Protein AF-A0A7S4V5B7-F1 (afdb_monomer)

Mean predicted aligned error: 10.3 Å

Radius of gyration: 16.68 Å; Cα contacts (8 Å, |Δi|>4): 192; chains: 1; bounding box: 48×44×38 Å

Solvent-accessible surface area (backbone atoms only — not comparable to full-atom values): 7334 Å² total; per-residue (Å²): 142,80,87,83,88,84,83,87,84,83,83,65,86,72,57,77,80,70,86,79,70,70,93,62,59,36,57,29,43,35,30,37,41,40,78,87,78,73,43,77,42,80,58,46,74,47,76,45,38,48,78,42,30,57,56,83,46,41,70,60,53,36,54,32,45,62,66,35,88,86,47,84,54,52,82,61,46,77,44,100,75,56,76,71,48,40,27,38,45,78,53,99,87,43,70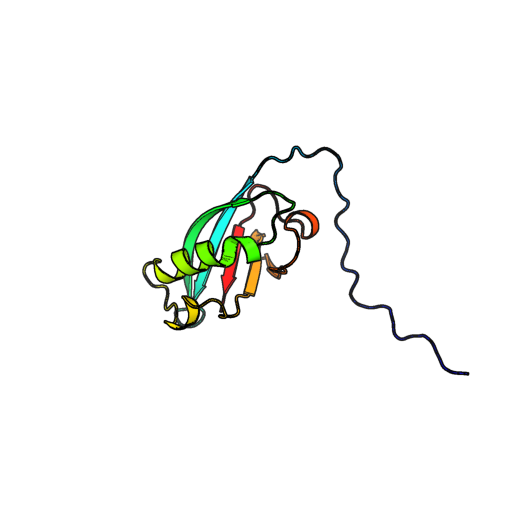,45,81,52,63,45,84,40,38,32,39,67,71,72,50,54,76,81,33,31,39,38,35,36,115

Foldseek 3Di:
DDDPPPPDDDPDPQPPPPPDDPQFWAWAFEWEQEPVVRDIFTLGIDGDGQQDAQLVCLQVNLVSLVVTDPRPNDPCSNDPPDDKWKWKPPDPPDTHTDDRGGGCVSVVHDHPIYMYIYD

Sequence (119 aa):
DGDPAAAAAAAGPKAARVDGWPSQRYPLLCRYFDRQSLHCSVLGVLLASPEDALLQHAGWLRKRMCSSRGGSCPPEAASAGWPLSCCLDCGAGSLVPIRMDWPLGDQGVGFGCALILED

pLDDT: mean 79.09, std 18.27, range [40.22, 95.94]

Structure (mmCIF, N/CA/C/O backbone):
data_AF-A0A7S4V5B7-F1
#
_entry.id   AF-A0A7S4V5B7-F1
#
loop_
_atom_site.group_PDB
_atom_site.id
_atom_site.type_symbol
_atom_site.label_atom_id
_atom_site.label_alt_id
_atom_site.label_comp_id
_atom_site.label_asym_id
_atom_site.label_entity_id
_atom_site.label_seq_id
_atom_site.pdbx_PDB_ins_code
_atom_site.Cartn_x
_atom_site.Cartn_y
_atom_site.Cartn_z
_atom_site.occupancy
_atom_site.B_iso_or_equiv
_atom_site.auth_seq_id
_atom_site.auth_comp_id
_atom_site.auth_asym_id
_atom_site.auth_atom_id
_atom_site.pdbx_PDB_model_num
ATOM 1 N N . ASP A 1 1 ? 36.705 -31.207 14.082 1.00 47.78 1 ASP A N 1
ATOM 2 C CA . ASP A 1 1 ? 35.477 -31.443 13.300 1.00 47.78 1 ASP A CA 1
ATOM 3 C C . ASP A 1 1 ? 34.334 -30.630 13.878 1.00 47.78 1 ASP A C 1
ATOM 5 O O . ASP A 1 1 ? 33.835 -30.958 14.945 1.00 47.78 1 ASP A O 1
ATOM 9 N N . GLY A 1 2 ? 34.014 -29.503 13.241 1.00 45.03 2 GLY A N 1
ATOM 10 C CA . GLY A 1 2 ? 32.915 -28.617 13.624 1.00 45.03 2 GLY A CA 1
ATOM 11 C C . GLY A 1 2 ? 32.053 -28.363 12.394 1.00 45.03 2 GLY A C 1
ATOM 12 O O . GLY A 1 2 ? 32.527 -27.796 11.415 1.00 45.03 2 GLY A O 1
ATOM 13 N N . ASP A 1 3 ? 30.837 -28.879 12.450 1.00 41.78 3 ASP A N 1
ATOM 14 C CA . ASP A 1 3 ? 29.833 -28.976 11.394 1.00 41.78 3 ASP A CA 1
ATOM 15 C C . ASP A 1 3 ? 29.372 -27.591 10.864 1.00 41.78 3 ASP A C 1
ATOM 17 O O . ASP A 1 3 ? 28.934 -26.759 11.664 1.00 41.78 3 ASP A O 1
ATOM 21 N N . PRO A 1 4 ? 29.458 -27.298 9.548 1.00 45.94 4 PRO A N 1
ATOM 22 C CA . PRO A 1 4 ? 28.996 -26.037 8.967 1.00 45.94 4 PRO A CA 1
ATOM 23 C C . PRO A 1 4 ? 27.551 -26.102 8.419 1.00 45.94 4 PRO A C 1
ATOM 25 O O . PRO A 1 4 ? 27.254 -25.477 7.403 1.00 45.94 4 PRO A O 1
ATOM 28 N N . ALA A 1 5 ? 26.626 -26.830 9.053 1.00 40.22 5 ALA A N 1
ATOM 29 C CA . ALA A 1 5 ? 25.232 -26.946 8.595 1.00 40.22 5 ALA A CA 1
ATOM 30 C C . ALA A 1 5 ? 24.248 -25.912 9.197 1.00 40.22 5 ALA A C 1
ATOM 32 O O . ALA A 1 5 ? 23.105 -26.250 9.503 1.00 40.22 5 ALA A O 1
ATOM 33 N N . ALA A 1 6 ? 24.641 -24.642 9.358 1.00 45.31 6 ALA A N 1
ATOM 34 C CA . ALA A 1 6 ? 23.770 -23.618 9.965 1.00 45.31 6 ALA A CA 1
ATOM 35 C C . ALA A 1 6 ? 23.698 -22.279 9.205 1.00 45.31 6 ALA A C 1
ATOM 37 O O . ALA A 1 6 ? 23.610 -21.217 9.816 1.00 45.31 6 ALA A O 1
ATOM 38 N N . ALA A 1 7 ? 23.707 -22.302 7.869 1.00 43.16 7 ALA A N 1
ATOM 39 C CA . ALA A 1 7 ? 23.511 -21.090 7.064 1.00 43.16 7 ALA A CA 1
ATOM 40 C C . ALA A 1 7 ? 22.698 -21.363 5.787 1.00 43.16 7 ALA A C 1
ATOM 42 O O . ALA A 1 7 ? 23.162 -21.138 4.674 1.00 43.16 7 ALA A O 1
ATOM 43 N N . ALA A 1 8 ? 21.477 -21.874 5.935 1.00 45.28 8 ALA A N 1
ATOM 44 C CA . 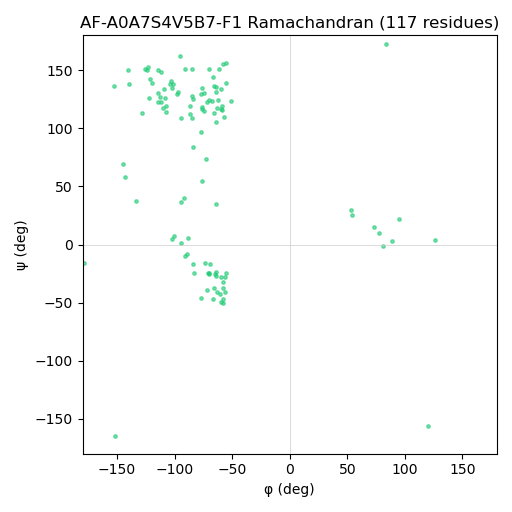ALA A 1 8 ? 20.553 -22.031 4.813 1.00 45.28 8 ALA A CA 1
ATOM 45 C C . ALA A 1 8 ? 19.106 -21.788 5.260 1.00 45.28 8 ALA A C 1
ATOM 47 O O . ALA A 1 8 ? 18.300 -22.709 5.326 1.00 45.28 8 ALA A O 1
ATOM 48 N N . ALA A 1 9 ? 18.763 -20.543 5.590 1.00 46.75 9 ALA A N 1
ATOM 49 C CA . ALA A 1 9 ? 17.366 -20.135 5.708 1.00 46.75 9 ALA A CA 1
ATOM 50 C C . ALA A 1 9 ? 17.215 -18.633 5.425 1.00 46.75 9 ALA A C 1
ATOM 52 O O . ALA A 1 9 ? 17.989 -17.830 5.934 1.00 46.75 9 ALA A O 1
ATOM 53 N N . ALA A 1 10 ? 16.182 -18.292 4.648 1.00 46.31 10 ALA A N 1
ATOM 54 C CA . ALA A 1 10 ? 15.680 -16.948 4.318 1.00 46.31 10 ALA A CA 1
ATOM 55 C C . ALA A 1 10 ? 16.153 -1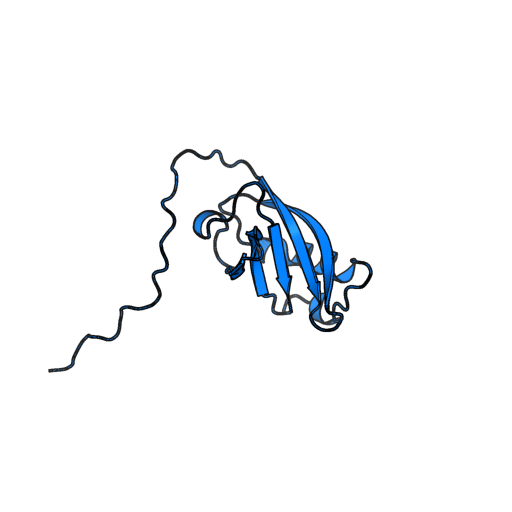6.265 3.016 1.00 46.31 10 ALA A C 1
ATOM 57 O O . ALA A 1 10 ? 15.976 -15.059 2.863 1.00 46.31 10 ALA A O 1
ATOM 58 N N . ALA A 1 11 ? 16.624 -17.012 2.014 1.00 43.34 11 ALA A N 1
ATOM 59 C CA . ALA A 1 11 ? 16.564 -16.523 0.633 1.00 43.34 11 ALA A CA 1
ATOM 60 C C . ALA A 1 11 ? 15.176 -16.848 0.055 1.00 43.34 11 ALA A C 1
ATOM 62 O O . ALA A 1 11 ? 14.978 -17.889 -0.569 1.00 43.34 11 ALA A O 1
ATOM 63 N N . GLY A 1 12 ? 14.193 -15.981 0.322 1.00 45.09 12 GLY A N 1
ATOM 64 C CA . GLY A 1 12 ? 12.935 -15.988 -0.431 1.00 45.09 12 GLY A CA 1
ATOM 65 C C . GLY A 1 12 ? 13.217 -15.851 -1.935 1.00 45.09 12 GLY A C 1
ATOM 66 O O . GLY A 1 12 ? 14.291 -15.362 -2.305 1.00 45.09 12 GLY A O 1
ATOM 67 N N . PRO A 1 13 ? 12.310 -16.302 -2.818 1.00 42.66 13 PRO A N 1
ATOM 68 C CA . PRO A 1 13 ? 12.531 -16.233 -4.256 1.00 42.66 13 PRO A CA 1
ATOM 69 C C . PRO A 1 13 ? 12.796 -14.780 -4.661 1.00 42.66 13 PRO A C 1
ATOM 71 O O . 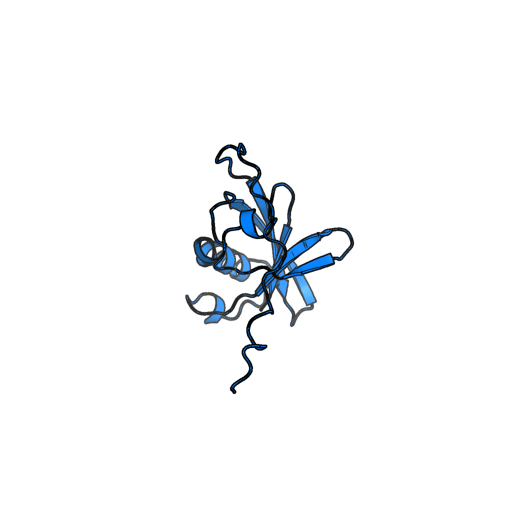PRO A 1 13 ? 11.910 -13.932 -4.605 1.00 42.66 13 PRO A O 1
ATOM 74 N N . LYS A 1 14 ? 14.046 -14.493 -5.040 1.00 44.66 14 LYS A N 1
ATOM 75 C CA . LYS A 1 14 ? 14.451 -13.211 -5.611 1.00 44.66 14 LYS A CA 1
ATOM 76 C C . LYS A 1 14 ? 13.704 -13.081 -6.931 1.00 44.66 14 LYS A C 1
ATOM 78 O O . LYS A 1 14 ? 14.029 -13.798 -7.879 1.00 44.66 14 LYS A O 1
ATOM 83 N N . ALA A 1 15 ? 12.680 -12.230 -6.968 1.00 51.94 15 ALA A N 1
ATOM 84 C CA . ALA A 1 15 ? 11.961 -11.931 -8.194 1.00 51.94 15 ALA A CA 1
ATOM 85 C C . ALA A 1 15 ? 12.993 -11.565 -9.269 1.00 51.94 15 ALA A C 1
ATOM 87 O O . ALA A 1 15 ? 13.863 -10.716 -9.051 1.00 51.94 15 ALA A O 1
ATOM 88 N N . ALA A 1 16 ? 12.969 -12.286 -10.390 1.00 51.81 16 ALA A N 1
ATOM 89 C CA . ALA A 1 16 ? 13.865 -12.009 -11.497 1.00 51.81 16 ALA A CA 1
ATOM 90 C C . ALA A 1 16 ? 13.604 -10.570 -11.951 1.00 51.81 16 ALA A C 1
ATOM 92 O O . ALA A 1 16 ? 12.478 -10.234 -12.319 1.00 51.81 16 ALA A O 1
ATOM 93 N N . ARG A 1 17 ? 14.630 -9.713 -11.881 1.00 49.16 17 ARG A N 1
ATOM 94 C CA . ARG A 1 17 ? 14.546 -8.359 -12.428 1.00 49.16 17 ARG A CA 1
ATOM 95 C C . ARG A 1 17 ? 14.241 -8.485 -13.912 1.00 49.16 17 ARG A C 1
ATOM 97 O O . ARG A 1 17 ? 15.030 -9.047 -14.665 1.00 49.16 17 ARG A O 1
ATOM 104 N N . VAL A 1 18 ? 13.075 -7.997 -14.309 1.00 53.69 18 VAL A N 1
ATOM 105 C CA . VAL A 1 1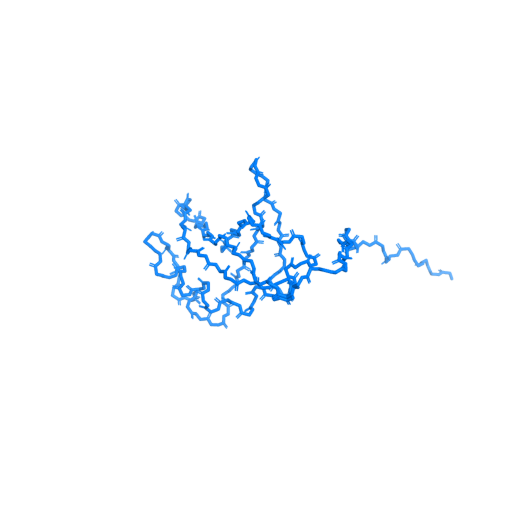8 ? 12.723 -7.860 -15.716 1.00 53.69 18 VAL A CA 1
ATOM 106 C C . VAL A 1 18 ? 13.461 -6.621 -16.214 1.00 53.69 18 VAL A C 1
ATOM 108 O O . VAL A 1 18 ? 13.021 -5.495 -15.985 1.00 53.69 18 VAL A O 1
ATOM 111 N N . ASP A 1 19 ? 14.626 -6.825 -16.828 1.00 43.28 19 ASP A N 1
ATOM 112 C CA . ASP A 1 19 ? 15.381 -5.751 -17.471 1.00 43.28 19 ASP A CA 1
ATOM 113 C C . ASP A 1 19 ? 14.509 -5.117 -18.568 1.00 43.28 19 ASP A C 1
ATOM 115 O O . ASP A 1 19 ? 14.116 -5.781 -19.528 1.00 43.28 19 ASP A O 1
ATOM 119 N N . GLY A 1 20 ? 14.174 -3.832 -18.412 1.00 50.50 20 GLY A N 1
ATOM 120 C CA . GLY A 1 20 ? 13.458 -3.056 -19.432 1.00 50.50 20 GLY A CA 1
ATOM 121 C C . GLY A 1 20 ? 12.172 -2.358 -18.989 1.00 50.50 20 GLY A C 1
ATOM 122 O O . GLY A 1 20 ? 11.526 -1.732 -19.829 1.00 50.50 20 GLY A O 1
ATOM 123 N N . TRP A 1 21 ? 11.784 -2.405 -17.710 1.00 51.28 21 TRP A N 1
ATOM 124 C CA . TRP A 1 21 ? 10.741 -1.491 -17.238 1.00 51.28 21 TRP A CA 1
ATOM 125 C C . TRP A 1 21 ? 11.289 -0.058 -17.209 1.00 51.28 21 TRP A C 1
ATOM 127 O O . TRP A 1 21 ? 12.331 0.178 -16.593 1.00 51.28 21 TRP A O 1
ATOM 137 N N . PRO A 1 22 ? 10.642 0.912 -17.886 1.00 51.41 22 PRO A N 1
ATOM 138 C CA . PRO A 1 22 ? 11.016 2.309 -17.720 1.00 51.41 22 PRO A CA 1
ATOM 139 C C . PRO A 1 22 ? 10.881 2.676 -16.239 1.00 51.41 22 PRO A C 1
ATOM 141 O O . PRO A 1 22 ? 10.068 2.082 -15.532 1.00 51.41 22 PRO A O 1
ATOM 144 N N . SER A 1 23 ? 11.620 3.694 -15.784 1.00 63.75 23 SER A N 1
ATOM 145 C CA . SER A 1 23 ? 11.509 4.320 -14.451 1.00 63.75 23 SER A CA 1
ATOM 146 C C . SER A 1 23 ? 10.144 5.002 -14.218 1.00 63.75 23 SER A C 1
ATOM 148 O O . SER A 1 23 ? 10.043 6.07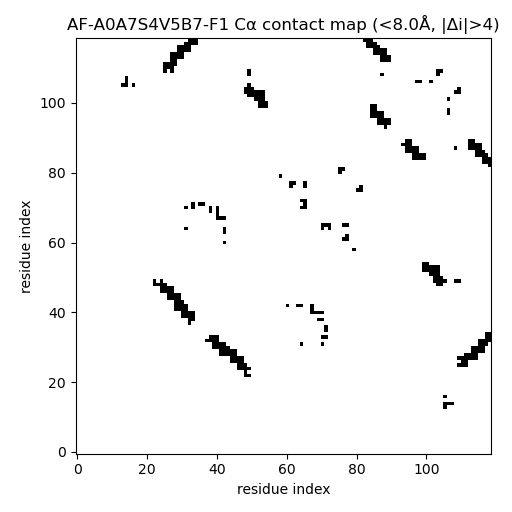7 -13.626 1.00 63.75 23 SER A O 1
ATOM 150 N N . GLN A 1 24 ? 9.076 4.431 -14.768 1.00 79.62 24 GLN A N 1
ATOM 151 C CA . GLN A 1 24 ? 7.710 4.867 -14.629 1.00 79.62 24 GLN A CA 1
ATOM 152 C C . GLN A 1 24 ? 7.241 4.550 -13.220 1.00 79.62 24 GLN A C 1
ATOM 154 O O . GLN A 1 24 ? 7.228 3.407 -12.765 1.00 79.62 24 GLN A O 1
ATOM 159 N N . ARG A 1 25 ? 6.816 5.611 -12.544 1.00 90.12 25 ARG A N 1
ATOM 160 C CA . ARG A 1 25 ? 6.067 5.495 -11.304 1.00 90.12 25 ARG A CA 1
ATOM 161 C C . ARG A 1 25 ? 4.724 4.844 -11.593 1.00 90.12 25 ARG A C 1
ATOM 163 O O . ARG A 1 25 ? 4.046 5.230 -12.546 1.00 90.12 25 ARG A O 1
ATOM 170 N N . TYR A 1 26 ? 4.323 3.913 -10.743 1.00 90.25 26 TYR A N 1
ATOM 171 C CA . TYR A 1 26 ? 3.014 3.283 -10.794 1.00 90.25 26 TYR A CA 1
ATOM 172 C C . TYR A 1 26 ? 2.163 3.698 -9.583 1.00 90.25 26 TYR A C 1
ATOM 174 O O . TYR A 1 26 ? 2.695 3.995 -8.508 1.00 90.25 26 TYR A O 1
ATOM 182 N N . PRO A 1 27 ? 0.831 3.774 -9.755 1.00 94.38 27 PRO A N 1
ATOM 183 C CA . PRO A 1 27 ? -0.085 4.059 -8.666 1.00 94.38 27 PRO A CA 1
ATOM 184 C C . PRO A 1 27 ? -0.238 2.843 -7.751 1.00 94.38 27 PRO A C 1
ATOM 186 O O . PRO A 1 27 ? -0.544 1.742 -8.207 1.00 94.38 27 PRO A O 1
ATOM 189 N N . LEU A 1 28 ? -0.085 3.080 -6.452 1.00 94.50 28 LEU A N 1
ATOM 190 C CA . LEU A 1 28 ? -0.336 2.130 -5.377 1.00 94.50 28 LEU A CA 1
ATOM 191 C C . LEU A 1 28 ? -1.498 2.619 -4.525 1.00 94.50 28 LEU A C 1
ATOM 193 O O . LEU A 1 28 ? -1.450 3.720 -3.974 1.00 94.50 28 LEU A O 1
ATOM 197 N N . LEU A 1 29 ? -2.542 1.802 -4.399 1.00 95.69 29 LEU A N 1
ATOM 198 C CA . LEU A 1 29 ? -3.646 2.101 -3.492 1.00 95.69 29 LEU A CA 1
ATOM 199 C C . LEU A 1 29 ? -3.205 1.816 -2.054 1.00 95.69 29 LEU A C 1
ATOM 201 O O . LEU A 1 29 ? -2.952 0.670 -1.703 1.00 95.69 29 LEU A O 1
ATOM 205 N N . CYS A 1 30 ? -3.158 2.835 -1.206 1.00 95.62 30 CYS A N 1
ATOM 206 C CA . CYS A 1 30 ? -2.820 2.690 0.205 1.00 95.62 30 CYS A CA 1
ATOM 207 C C . CYS A 1 30 ? -4.092 2.630 1.056 1.00 95.62 30 CYS A C 1
ATOM 209 O O . CYS A 1 30 ? -4.963 3.503 0.973 1.00 95.62 30 CYS A O 1
ATOM 211 N N . ARG A 1 31 ? -4.171 1.619 1.916 1.00 94.81 31 ARG A N 1
ATOM 212 C CA . ARG A 1 31 ? -5.210 1.421 2.925 1.00 94.81 31 ARG A CA 1
ATOM 213 C C . ARG A 1 31 ? -4.565 1.295 4.299 1.00 94.81 31 ARG A C 1
ATOM 215 O O . ARG A 1 31 ? -3.441 0.827 4.413 1.00 94.81 31 ARG A O 1
ATOM 222 N N . TYR A 1 32 ? -5.282 1.716 5.324 1.00 92.81 32 TYR A N 1
ATOM 223 C CA . TYR A 1 32 ? -4.917 1.514 6.719 1.00 92.81 32 TYR A CA 1
ATOM 224 C C . TYR A 1 32 ? -5.954 0.604 7.356 1.00 92.81 32 TYR A C 1
ATOM 226 O O . TYR A 1 32 ? -7.150 0.845 7.182 1.00 92.81 32 TYR A O 1
ATOM 234 N N . PHE A 1 33 ? -5.505 -0.435 8.044 1.00 91.38 33 PHE A N 1
ATOM 235 C CA . PHE A 1 33 ? -6.361 -1.288 8.847 1.00 91.38 33 PHE A CA 1
ATOM 236 C C . PHE A 1 33 ? -6.086 -1.009 10.320 1.00 91.38 33 PHE A C 1
ATOM 238 O O . PHE A 1 33 ? -4.996 -1.260 10.824 1.00 91.38 33 PHE A O 1
ATOM 245 N N . ASP A 1 34 ? -7.096 -0.465 10.984 1.00 87.94 34 ASP A N 1
ATOM 246 C CA . ASP A 1 34 ? -7.083 -0.206 12.413 1.00 87.94 34 ASP A CA 1
ATOM 247 C C . ASP A 1 34 ? -7.549 -1.468 13.140 1.00 87.94 34 ASP A C 1
ATOM 249 O O . ASP A 1 34 ? -8.712 -1.875 13.042 1.00 87.94 34 ASP A O 1
ATOM 253 N N . ARG A 1 35 ? -6.633 -2.100 13.875 1.00 86.56 35 ARG A N 1
ATOM 2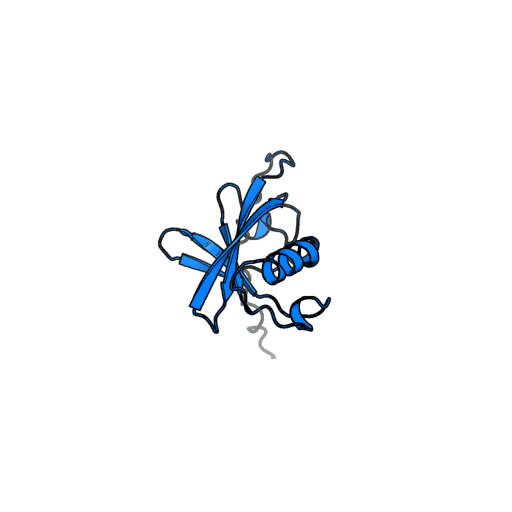54 C CA . ARG A 1 35 ? -6.904 -3.367 14.567 1.00 86.56 35 ARG A CA 1
ATOM 255 C C . ARG A 1 35 ? -7.832 -3.198 15.766 1.00 86.56 35 ARG A C 1
ATOM 257 O O . ARG A 1 35 ? -8.488 -4.164 16.149 1.00 86.56 35 ARG A O 1
ATOM 264 N N . GLN A 1 36 ? -7.896 -2.006 16.360 1.00 85.94 36 GLN A N 1
ATOM 265 C CA . GLN A 1 36 ? -8.744 -1.743 17.522 1.00 85.94 36 GLN A CA 1
ATOM 266 C C . GLN A 1 36 ? -10.203 -1.588 17.104 1.00 85.94 36 GLN A C 1
ATOM 268 O O . GLN A 1 36 ? -11.093 -2.173 17.720 1.00 85.94 36 GLN A O 1
ATOM 273 N N . SER A 1 37 ? -10.447 -0.819 16.042 1.00 87.50 37 SER A N 1
ATOM 274 C CA . SER A 1 37 ? -11.799 -0.595 15.520 1.00 87.50 37 SER A CA 1
ATOM 275 C C . SER A 1 37 ? -12.238 -1.628 14.475 1.00 87.50 37 SER A C 1
ATOM 277 O O . SER A 1 37 ? -13.406 -1.639 14.085 1.00 87.50 37 SER A O 1
ATOM 279 N N . LEU A 1 38 ? -11.322 -2.501 14.031 1.00 89.88 38 LEU A N 1
ATOM 280 C CA . LEU A 1 38 ? -11.500 -3.435 12.910 1.00 89.88 38 LEU A CA 1
ATOM 281 C C . LEU A 1 38 ? -11.953 -2.727 11.623 1.00 89.88 38 LEU A C 1
ATOM 283 O O . LEU A 1 38 ? -12.660 -3.302 10.791 1.00 89.88 38 LEU A O 1
ATOM 287 N N . HIS A 1 39 ? -11.558 -1.465 11.459 1.00 89.19 39 HIS A N 1
ATOM 288 C CA . HIS A 1 39 ? -11.967 -0.621 10.348 1.00 89.19 39 HIS A CA 1
ATOM 289 C C . HIS A 1 39 ? -10.845 -0.485 9.317 1.00 89.19 39 HIS A C 1
ATOM 291 O O . HIS A 1 39 ? -9.682 -0.271 9.655 1.00 89.19 39 HIS A O 1
ATOM 297 N N . CYS A 1 40 ? -11.203 -0.554 8.033 1.00 89.94 40 CYS A N 1
ATOM 298 C CA . CYS A 1 40 ? -10.273 -0.310 6.936 1.00 89.94 40 CYS A CA 1
ATOM 299 C C . CYS A 1 40 ? -10.566 1.041 6.274 1.00 89.94 40 CYS A C 1
ATOM 301 O O . CYS A 1 40 ? -11.642 1.257 5.716 1.00 89.94 40 CYS A O 1
ATOM 303 N N . SER A 1 41 ? -9.586 1.939 6.299 1.00 91.81 41 SER A N 1
ATOM 304 C CA . SER A 1 41 ? -9.673 3.281 5.724 1.00 91.81 41 SER A CA 1
ATOM 305 C C . SER A 1 41 ? -8.807 3.399 4.474 1.00 91.81 41 SER A C 1
ATOM 307 O O . SER A 1 41 ? -7.631 3.038 4.472 1.00 91.81 41 SER A O 1
ATOM 309 N N . VAL A 1 42 ? -9.351 3.976 3.402 1.00 93.62 42 VAL A N 1
ATOM 310 C CA . VAL A 1 42 ? -8.563 4.316 2.208 1.00 93.62 42 VAL A CA 1
ATOM 311 C C . VAL A 1 42 ? -7.740 5.575 2.484 1.00 93.62 42 VAL A C 1
ATOM 313 O O . VAL A 1 42 ? -8.289 6.650 2.718 1.00 93.62 42 VAL A O 1
ATOM 316 N N . LEU A 1 43 ? -6.412 5.455 2.416 1.00 92.62 43 LEU A N 1
ATOM 317 C CA . LEU A 1 43 ? -5.483 6.576 2.573 1.00 92.62 43 LEU A CA 1
ATOM 318 C C . LEU A 1 43 ? -5.293 7.349 1.264 1.00 92.62 43 LEU A C 1
ATOM 320 O O . LEU A 1 43 ? -4.952 8.529 1.281 1.00 92.62 43 LEU A O 1
ATOM 324 N N . GLY A 1 44 ? -5.513 6.713 0.115 1.00 94.31 44 GLY A N 1
ATOM 325 C CA . GLY A 1 44 ? -5.383 7.313 -1.213 1.00 94.31 44 GLY A CA 1
ATOM 326 C C . GLY A 1 44 ? -4.351 6.591 -2.066 1.00 94.31 44 GLY A C 1
ATOM 327 O O . GLY A 1 44 ? -4.081 5.417 -1.843 1.00 94.31 44 GLY A O 1
ATOM 328 N N . VAL A 1 45 ? -3.794 7.293 -3.052 1.00 95.38 45 VAL A N 1
ATOM 329 C CA . VAL A 1 45 ? -2.867 6.710 -4.028 1.00 95.38 45 VAL A CA 1
ATOM 330 C C . VAL A 1 45 ? -1.471 7.292 -3.842 1.00 95.38 45 VAL A C 1
ATOM 332 O O . VAL A 1 45 ? -1.305 8.513 -3.849 1.00 95.38 45 VAL A O 1
ATOM 335 N N . LEU A 1 46 ? -0.484 6.413 -3.692 1.00 94.38 46 LEU A N 1
ATOM 336 C CA . LEU A 1 46 ? 0.936 6.740 -3.709 1.00 94.38 46 LEU A CA 1
ATOM 337 C C . LEU A 1 46 ? 1.492 6.475 -5.112 1.00 94.38 46 LEU A C 1
ATOM 339 O O . LEU A 1 46 ? 1.265 5.409 -5.673 1.00 94.38 46 LEU A O 1
ATOM 343 N N . LEU A 1 47 ? 2.224 7.433 -5.678 1.00 94.06 47 LEU A N 1
ATOM 344 C CA . LEU A 1 47 ? 2.989 7.217 -6.907 1.00 94.06 47 LEU A CA 1
ATOM 345 C C . LEU A 1 47 ? 4.419 6.843 -6.523 1.00 94.06 47 LEU A C 1
ATOM 347 O O . LEU A 1 47 ? 5.154 7.711 -6.051 1.00 94.06 47 LEU A O 1
ATOM 351 N N . ALA A 1 48 ? 4.788 5.583 -6.731 1.00 93.06 48 ALA A N 1
ATOM 352 C CA . ALA A 1 48 ? 6.101 5.046 -6.379 1.00 93.06 48 ALA A CA 1
ATOM 353 C C . ALA A 1 48 ? 6.760 4.384 -7.592 1.00 93.06 48 ALA A C 1
ATOM 355 O O . ALA A 1 48 ? 6.069 3.914 -8.499 1.00 93.06 48 ALA A O 1
ATOM 356 N N . SER A 1 49 ? 8.087 4.377 -7.632 1.00 93.31 49 SER A N 1
ATOM 357 C CA . SER A 1 49 ? 8.862 3.603 -8.601 1.00 93.31 49 SER A CA 1
ATOM 358 C C . SER A 1 49 ? 9.290 2.249 -8.006 1.00 93.31 49 SER A C 1
ATOM 360 O O . SER A 1 49 ? 9.254 2.074 -6.786 1.00 93.31 49 SER A O 1
ATOM 362 N N . PRO A 1 50 ? 9.694 1.264 -8.833 1.00 92.62 50 PRO A N 1
ATOM 363 C CA . PRO A 1 50 ? 10.195 -0.023 -8.339 1.00 92.62 50 PRO A CA 1
ATOM 364 C C . PRO A 1 50 ? 11.384 0.092 -7.372 1.00 92.62 50 PRO A C 1
ATOM 366 O O . PRO A 1 50 ? 11.588 -0.789 -6.539 1.00 92.62 50 PRO A O 1
ATOM 369 N N . GLU A 1 51 ? 12.180 1.151 -7.499 1.00 94.62 51 GLU A N 1
ATOM 370 C CA . GLU A 1 51 ? 13.386 1.397 -6.707 1.00 94.62 51 GLU A CA 1
ATOM 371 C C . GLU A 1 51 ? 13.089 2.070 -5.361 1.00 94.62 51 GLU A C 1
ATOM 373 O O . GLU A 1 51 ? 13.937 2.046 -4.465 1.00 94.62 51 GLU A O 1
ATOM 378 N N . ASP A 1 52 ? 11.899 2.658 -5.207 1.00 94.19 52 ASP A N 1
ATOM 379 C CA . ASP A 1 52 ? 11.488 3.300 -3.965 1.00 94.19 52 ASP A CA 1
ATOM 380 C C . ASP A 1 52 ? 11.325 2.251 -2.853 1.00 94.19 52 ASP A C 1
ATOM 382 O O . ASP A 1 52 ? 10.857 1.132 -3.073 1.00 94.19 52 ASP A O 1
ATOM 386 N N . ALA A 1 53 ? 11.682 2.634 -1.627 1.00 94.44 53 ALA A N 1
ATOM 387 C CA . ALA A 1 53 ? 11.326 1.903 -0.414 1.00 94.44 53 ALA A CA 1
ATOM 388 C C . ALA A 1 53 ? 10.180 2.638 0.293 1.00 94.44 53 ALA A C 1
ATOM 390 O O . ALA A 1 53 ? 10.196 3.868 0.389 1.00 94.44 53 ALA A O 1
ATOM 391 N N . LEU A 1 54 ? 9.206 1.912 0.853 1.00 93.00 54 LEU A N 1
ATOM 392 C CA . LEU A 1 54 ? 8.039 2.532 1.502 1.00 93.00 54 LEU A CA 1
ATOM 393 C C . LEU A 1 54 ? 8.399 3.445 2.672 1.00 93.00 54 LEU A C 1
ATOM 395 O O . LEU A 1 54 ? 7.692 4.420 2.933 1.00 93.00 54 LEU A O 1
ATOM 399 N N . LEU A 1 55 ? 9.517 3.176 3.345 1.00 91.94 55 LEU A N 1
ATOM 400 C CA . LEU A 1 55 ? 10.026 4.005 4.429 1.00 91.94 55 LEU A CA 1
ATOM 401 C C . LEU A 1 55 ? 10.282 5.455 3.982 1.00 91.94 55 LEU A C 1
ATOM 403 O O . LEU A 1 55 ? 10.049 6.379 4.761 1.00 91.94 55 LEU A O 1
ATOM 407 N N . GLN A 1 56 ? 10.661 5.675 2.719 1.00 92.81 56 GLN A N 1
ATOM 408 C CA . GLN A 1 56 ? 10.844 7.017 2.147 1.00 92.81 56 GLN A CA 1
ATOM 409 C C . GLN A 1 56 ? 9.526 7.810 2.097 1.00 92.81 56 GLN A C 1
ATOM 411 O O . GLN A 1 56 ? 9.523 9.040 2.136 1.00 92.81 56 GLN A O 1
ATOM 416 N N . HIS A 1 57 ? 8.389 7.109 2.080 1.00 92.06 57 HIS A N 1
ATOM 417 C CA . HIS A 1 57 ? 7.044 7.681 2.062 1.00 92.06 57 HIS A CA 1
ATOM 418 C C . HIS A 1 57 ? 6.344 7.635 3.429 1.00 92.06 57 HIS A C 1
ATOM 420 O O . HIS A 1 57 ? 5.186 8.048 3.539 1.00 92.06 57 HIS A O 1
ATOM 426 N N . ALA A 1 58 ? 7.023 7.187 4.492 1.00 88.81 58 ALA A N 1
ATOM 427 C CA . ALA A 1 58 ? 6.417 6.983 5.809 1.00 88.81 58 ALA A CA 1
ATOM 428 C C . ALA A 1 58 ? 5.775 8.257 6.382 1.00 88.81 58 ALA A C 1
ATOM 430 O O . ALA A 1 58 ? 4.703 8.193 6.979 1.00 88.81 58 ALA A O 1
ATOM 431 N N . GLY A 1 59 ? 6.382 9.430 6.166 1.00 88.25 59 GLY A N 1
ATOM 432 C CA . GLY A 1 59 ? 5.808 10.707 6.605 1.00 88.25 59 GLY A CA 1
ATOM 433 C C . GLY A 1 59 ? 4.472 11.027 5.924 1.00 88.25 59 GLY A C 1
ATOM 434 O O . GLY A 1 59 ? 3.525 11.463 6.580 1.00 88.25 59 GLY A O 1
ATOM 435 N N . TRP A 1 60 ? 4.366 10.757 4.619 1.00 90.31 60 TRP A N 1
ATOM 436 C CA . TRP A 1 60 ? 3.113 10.916 3.880 1.00 90.31 60 TRP A CA 1
ATOM 437 C C . TRP A 1 60 ? 2.059 9.916 4.363 1.00 90.31 60 TRP A C 1
ATOM 439 O O . TRP A 1 60 ? 0.936 10.317 4.664 1.00 90.31 60 TRP A O 1
ATOM 449 N N . LEU A 1 61 ? 2.435 8.642 4.515 1.00 90.56 61 LEU A N 1
ATOM 450 C CA . LEU A 1 61 ? 1.551 7.578 4.995 1.00 90.56 61 LEU A CA 1
ATOM 451 C C . LEU A 1 61 ? 0.983 7.907 6.382 1.00 90.56 61 LEU A C 1
ATOM 453 O O . LEU A 1 61 ? -0.235 7.924 6.557 1.00 90.56 61 LEU A O 1
ATOM 457 N N . ARG A 1 62 ? 1.846 8.273 7.341 1.00 87.38 62 ARG A N 1
ATOM 458 C CA . ARG A 1 62 ? 1.451 8.676 8.704 1.00 87.38 62 ARG A CA 1
ATOM 459 C C . ARG A 1 62 ? 0.497 9.858 8.698 1.00 87.38 62 ARG A C 1
ATOM 461 O O . ARG A 1 62 ? -0.562 9.798 9.317 1.00 87.38 62 ARG A O 1
ATOM 468 N N . LYS A 1 63 ? 0.808 10.901 7.921 1.00 87.75 63 LYS A N 1
ATOM 469 C CA . LYS A 1 63 ? -0.079 12.062 7.776 1.00 87.75 63 LYS A CA 1
ATOM 470 C C . LYS A 1 63 ? -1.474 11.652 7.295 1.00 87.75 63 LYS A C 1
ATOM 472 O O . LYS A 1 63 ? -2.467 12.192 7.783 1.00 87.75 63 LYS A O 1
ATOM 477 N N . ARG A 1 64 ? -1.566 10.713 6.346 1.00 89.69 64 ARG A N 1
ATOM 478 C CA . ARG A 1 64 ? -2.852 10.233 5.817 1.00 89.69 64 ARG A CA 1
ATOM 479 C C . ARG A 1 64 ? -3.603 9.375 6.830 1.00 89.69 64 ARG A C 1
ATOM 481 O O . ARG A 1 64 ? -4.807 9.568 6.949 1.00 89.69 64 ARG A O 1
ATOM 488 N N . MET A 1 65 ? -2.915 8.524 7.591 1.00 87.50 65 MET A N 1
ATOM 489 C CA . MET A 1 65 ? -3.522 7.736 8.673 1.00 87.50 65 MET A CA 1
ATOM 490 C C . MET A 1 65 ? -4.154 8.641 9.737 1.00 87.50 65 MET A C 1
ATOM 492 O O . MET A 1 65 ? -5.345 8.503 10.010 1.00 87.50 65 MET A O 1
ATOM 496 N N . CYS A 1 66 ? -3.421 9.654 10.221 1.00 83.94 66 CYS A N 1
ATOM 497 C CA . CYS A 1 66 ? -3.940 10.632 11.191 1.00 83.94 66 CYS A CA 1
ATOM 498 C C . CYS A 1 66 ? -5.097 11.487 10.650 1.00 83.94 66 CYS A C 1
ATOM 500 O O . CYS A 1 66 ? -5.901 11.998 11.421 1.00 83.94 66 CYS A O 1
ATOM 502 N N . SER A 1 67 ? -5.160 11.691 9.330 1.00 83.88 67 SER A N 1
ATOM 503 C CA . S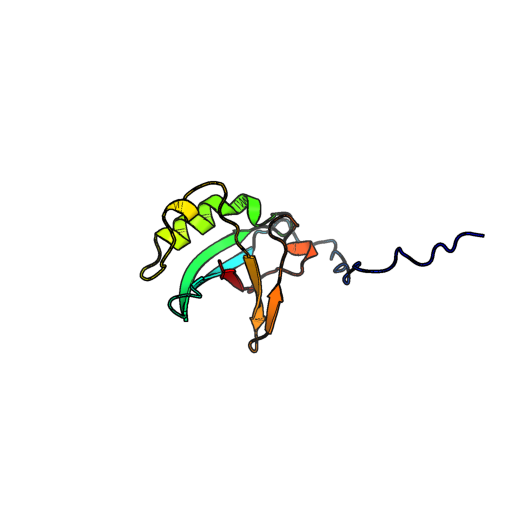ER A 1 67 ? -6.207 12.505 8.695 1.00 83.88 67 SER A CA 1
ATOM 504 C C . SER A 1 67 ? -7.434 11.686 8.282 1.00 83.88 67 SER A C 1
ATOM 506 O O . SER A 1 67 ? -8.429 12.267 7.846 1.00 83.88 67 SER A O 1
ATOM 508 N N . SER A 1 68 ? -7.368 10.351 8.340 1.00 79.00 68 SER A N 1
ATOM 509 C CA . SER A 1 68 ? -8.467 9.500 7.890 1.00 79.00 68 SER A CA 1
ATOM 510 C C . SER A 1 68 ? -9.592 9.504 8.924 1.00 79.00 68 SER A C 1
ATOM 512 O O . SER A 1 68 ? -9.368 9.391 10.130 1.00 79.00 68 SER A O 1
ATOM 514 N N . ARG A 1 69 ? -10.829 9.649 8.447 1.00 65.00 69 ARG A N 1
ATOM 515 C CA . ARG A 1 69 ? -12.019 9.598 9.296 1.00 65.00 69 ARG A CA 1
ATOM 516 C C . ARG A 1 69 ? -12.117 8.196 9.907 1.00 65.00 69 ARG A C 1
ATOM 518 O O . ARG A 1 69 ? -12.265 7.230 9.168 1.00 65.00 69 ARG A O 1
ATOM 525 N N . GLY A 1 70 ? -12.033 8.108 11.232 1.00 62.53 70 GLY A N 1
ATOM 526 C CA . GLY A 1 70 ? -12.121 6.839 11.960 1.00 62.53 70 GLY A CA 1
ATOM 527 C C . GLY A 1 70 ? -10.795 6.104 12.160 1.00 62.53 70 GLY A C 1
ATOM 528 O O . GLY A 1 70 ? -10.820 5.033 12.743 1.00 62.53 70 GLY A O 1
ATOM 529 N N . GLY A 1 71 ? -9.654 6.655 11.731 1.00 56.56 71 GLY A N 1
ATOM 530 C CA . GLY A 1 71 ? -8.364 6.114 12.158 1.00 56.56 71 GLY A CA 1
ATOM 531 C C . GLY A 1 71 ? -8.096 6.508 13.606 1.00 56.56 71 GLY A C 1
ATOM 532 O O . GLY A 1 71 ? -7.920 7.698 13.878 1.00 56.56 71 GLY A O 1
ATOM 533 N N . SER A 1 72 ? -8.029 5.549 14.532 1.00 63.41 72 SER A N 1
ATOM 534 C CA . SER A 1 72 ? -7.523 5.794 15.888 1.00 63.41 72 SER A CA 1
ATOM 535 C C . SER A 1 72 ? -5.998 5.892 15.879 1.00 63.41 72 SER A C 1
ATOM 537 O O . SER A 1 72 ? -5.306 5.167 16.585 1.00 63.41 72 SER A O 1
ATOM 539 N N . CYS A 1 73 ? -5.461 6.778 15.041 1.00 63.56 73 CYS A N 1
ATOM 540 C CA . CYS A 1 73 ? -4.028 6.982 14.940 1.00 63.56 73 CYS A CA 1
ATOM 541 C C . CYS A 1 73 ? -3.549 7.575 16.277 1.00 63.56 73 CYS A C 1
ATOM 543 O O . CYS A 1 73 ? -3.962 8.696 16.609 1.00 63.56 73 CYS A O 1
ATOM 545 N N . PRO A 1 74 ? -2.735 6.860 17.077 1.00 64.81 74 PRO A N 1
ATOM 546 C CA . PRO A 1 74 ? -2.279 7.382 18.353 1.00 64.81 74 PRO A CA 1
ATOM 547 C C . PRO A 1 74 ? -1.469 8.664 18.117 1.00 64.81 74 PRO A C 1
ATOM 549 O O . PRO A 1 74 ? -0.823 8.806 17.079 1.00 64.81 74 PRO A O 1
ATOM 552 N N . PRO A 1 75 ? -1.444 9.620 19.058 1.00 63.09 75 PRO A N 1
ATOM 553 C CA . PRO A 1 75 ? -0.658 10.849 18.904 1.00 63.09 75 PRO A CA 1
ATOM 554 C C . PRO A 1 75 ? 0.835 10.569 18.634 1.00 63.09 75 PRO A C 1
ATOM 556 O O . PRO A 1 75 ? 1.513 11.364 17.985 1.00 63.09 75 PRO A O 1
ATOM 559 N N . GLU A 1 76 ? 1.326 9.400 19.052 1.00 63.94 76 GLU A N 1
ATOM 560 C CA . GLU A 1 76 ? 2.678 8.892 18.796 1.00 63.94 76 GLU A CA 1
ATOM 561 C C . GLU A 1 76 ? 2.921 8.499 17.328 1.00 63.94 76 GLU A C 1
ATOM 563 O O . GLU A 1 76 ? 4.052 8.588 16.848 1.00 63.94 76 GLU A O 1
ATOM 568 N N . ALA A 1 77 ? 1.874 8.160 16.571 1.00 62.53 77 ALA A N 1
ATOM 569 C CA . ALA A 1 77 ? 1.943 7.837 15.146 1.00 62.53 77 ALA A CA 1
ATOM 570 C C . ALA A 1 77 ? 2.365 9.016 14.266 1.00 62.53 77 ALA A C 1
ATOM 572 O O . ALA A 1 77 ? 2.912 8.827 13.177 1.00 62.53 77 ALA A O 1
ATOM 573 N N . ALA A 1 78 ? 2.123 10.243 14.733 1.00 61.91 78 ALA A N 1
ATOM 574 C CA . ALA A 1 78 ? 2.585 11.454 14.067 1.00 61.91 78 ALA A CA 1
ATOM 575 C C . ALA A 1 78 ? 4.102 11.667 14.231 1.00 61.91 78 ALA A C 1
ATOM 577 O O . ALA A 1 78 ? 4.692 12.462 13.496 1.00 61.91 78 ALA A O 1
ATOM 578 N N . SER A 1 79 ? 4.741 10.963 15.173 1.00 61.56 79 SER A N 1
ATOM 579 C CA . SER A 1 79 ? 6.176 11.063 15.425 1.00 61.56 79 SER A CA 1
ATOM 580 C C . SER A 1 79 ? 6.991 10.147 14.502 1.00 61.56 79 SER A C 1
ATOM 582 O O . SER A 1 79 ? 6.543 9.093 14.037 1.00 61.56 79 SER A O 1
ATOM 584 N N . ALA A 1 80 ? 8.226 10.559 14.212 1.00 60.28 80 ALA A N 1
ATOM 585 C CA . ALA A 1 80 ? 9.190 9.777 13.448 1.00 60.28 80 ALA A CA 1
ATOM 586 C C . ALA A 1 80 ? 9.722 8.606 14.295 1.00 60.28 80 ALA A C 1
ATOM 588 O O . ALA A 1 80 ? 10.844 8.644 14.780 1.00 60.28 80 ALA A O 1
ATOM 589 N N . GLY A 1 81 ? 8.903 7.578 14.512 1.00 68.25 81 GLY A N 1
ATOM 590 C CA . GLY A 1 81 ? 9.303 6.436 15.340 1.00 68.25 81 GLY A CA 1
ATOM 591 C C . GLY A 1 81 ? 8.265 5.329 15.478 1.00 68.25 81 GLY A C 1
ATOM 592 O O . GLY A 1 81 ? 8.629 4.219 15.850 1.00 68.25 81 GLY A O 1
ATOM 593 N N . TRP A 1 82 ? 7.000 5.587 15.137 1.00 70.44 82 TRP A N 1
ATOM 594 C CA . TRP A 1 82 ? 5.961 4.569 15.275 1.00 70.44 82 TRP A CA 1
ATOM 595 C C . TRP A 1 82 ? 6.180 3.408 14.287 1.00 70.44 82 TRP A C 1
ATOM 597 O O . TRP A 1 82 ? 6.304 3.680 13.077 1.00 70.44 82 TRP A O 1
ATOM 607 N N . PRO A 1 83 ? 6.289 2.152 14.773 1.00 78.62 83 PRO A N 1
ATOM 608 C CA . PRO A 1 83 ? 6.448 0.988 13.916 1.00 78.62 83 PRO A CA 1
ATOM 609 C C . PRO A 1 83 ? 5.201 0.824 13.053 1.00 78.62 83 PRO A C 1
ATOM 611 O O . PRO A 1 83 ? 4.082 0.891 13.542 1.00 78.62 83 PRO A O 1
ATOM 614 N N . LEU A 1 84 ? 5.413 0.636 11.755 1.00 84.81 84 LEU A N 1
ATOM 615 C CA . LEU A 1 84 ? 4.352 0.347 10.801 1.00 84.81 84 LEU A CA 1
ATOM 616 C C . LEU A 1 84 ? 4.688 -0.970 10.132 1.00 84.81 84 LEU A C 1
ATOM 618 O O . LEU A 1 84 ? 5.781 -1.126 9.578 1.00 84.81 84 LEU A O 1
ATOM 622 N N . SER A 1 85 ? 3.740 -1.893 10.178 1.00 91.12 85 SER A N 1
ATOM 623 C CA . SER A 1 85 ? 3.775 -3.085 9.347 1.00 91.12 85 SER A CA 1
ATOM 624 C C . SER A 1 85 ? 3.039 -2.806 8.038 1.00 91.12 85 SER A C 1
ATOM 626 O O . SER A 1 85 ? 2.159 -1.942 7.968 1.00 91.12 85 SER A O 1
ATOM 628 N N . CYS A 1 86 ? 3.444 -3.485 6.967 1.00 94.50 86 CYS A N 1
ATOM 629 C CA . CYS A 1 86 ? 2.780 -3.351 5.683 1.00 94.50 86 CYS A CA 1
ATOM 630 C C . CYS A 1 86 ? 2.648 -4.703 4.997 1.00 94.50 86 CYS A C 1
ATOM 632 O O . CYS A 1 86 ? 3.581 -5.507 4.975 1.00 94.50 86 CYS A O 1
ATOM 634 N N . CYS A 1 87 ? 1.479 -4.914 4.412 1.00 95.94 87 CYS A N 1
ATOM 635 C CA . CYS A 1 87 ? 1.142 -6.073 3.617 1.00 95.94 87 CYS A CA 1
ATOM 636 C C . CYS A 1 87 ? 0.744 -5.632 2.207 1.00 95.94 87 CYS A C 1
ATOM 638 O O . CYS A 1 87 ? 0.061 -4.624 2.014 1.00 95.94 87 CYS A O 1
ATOM 640 N N . LEU A 1 88 ? 1.144 -6.419 1.221 1.00 95.50 88 LEU A N 1
ATOM 641 C CA . LEU A 1 88 ? 0.650 -6.359 -0.142 1.00 95.50 88 LEU A CA 1
ATOM 642 C C . LEU A 1 88 ? -0.643 -7.176 -0.234 1.00 95.50 88 LEU A C 1
ATOM 644 O O . LEU A 1 88 ? -0.654 -8.355 0.118 1.00 95.50 88 LEU A O 1
ATOM 648 N N . ASP A 1 89 ? -1.721 -6.565 -0.717 1.00 94.31 89 ASP A N 1
ATOM 649 C CA . ASP A 1 89 ? -2.939 -7.282 -1.092 1.00 94.31 89 ASP A CA 1
ATOM 650 C C . ASP A 1 89 ? -2.790 -7.799 -2.525 1.00 94.31 89 ASP A C 1
ATOM 652 O O . ASP A 1 89 ? -2.793 -7.025 -3.489 1.00 94.31 89 ASP A O 1
ATOM 656 N N . CYS A 1 90 ? -2.644 -9.118 -2.647 1.00 85.81 90 CYS A N 1
ATOM 657 C CA . CYS A 1 90 ? -2.514 -9.819 -3.924 1.00 85.81 90 CYS A CA 1
ATOM 658 C C . CYS A 1 90 ? -3.877 -10.210 -4.525 1.00 85.81 90 CYS A C 1
ATOM 660 O O . CYS A 1 90 ? -3.927 -10.910 -5.537 1.00 85.81 90 CYS A O 1
ATOM 662 N N . GLY A 1 91 ? -4.985 -9.781 -3.913 1.00 83.88 91 GLY A N 1
ATOM 663 C CA . GLY A 1 91 ? -6.335 -10.206 -4.257 1.00 83.88 91 GLY A CA 1
ATOM 664 C C . GLY A 1 91 ? -6.733 -11.523 -3.584 1.00 83.88 91 GLY A C 1
ATOM 665 O O . GLY A 1 91 ? -5.937 -12.192 -2.925 1.00 83.88 91 GLY A O 1
ATOM 666 N N . ALA A 1 92 ? -8.013 -11.885 -3.726 1.00 82.25 92 ALA A N 1
ATOM 667 C CA . ALA A 1 92 ? -8.609 -13.108 -3.168 1.00 82.25 92 ALA A CA 1
ATOM 668 C C . ALA A 1 92 ? -8.403 -13.303 -1.646 1.00 82.25 92 ALA A C 1
ATOM 670 O O . ALA A 1 92 ? -8.436 -14.427 -1.152 1.00 82.25 92 ALA A O 1
ATOM 671 N N . GLY A 1 93 ? -8.198 -12.211 -0.900 1.00 82.94 93 GLY A N 1
ATOM 672 C CA . GLY A 1 93 ? -7.957 -12.246 0.546 1.00 82.94 93 GLY A CA 1
ATOM 673 C C . GLY A 1 93 ? -6.537 -12.662 0.945 1.00 82.94 93 GLY A C 1
ATOM 674 O O . GLY A 1 93 ? -6.290 -12.888 2.126 1.00 82.94 93 GLY A O 1
ATOM 675 N N . SER A 1 94 ? -5.604 -12.765 -0.006 1.00 88.56 94 SER A N 1
ATOM 676 C CA . SER A 1 94 ? -4.207 -13.085 0.280 1.00 88.56 94 SER A CA 1
ATOM 677 C C . SER A 1 94 ? -3.411 -11.821 0.596 1.00 88.56 94 SER A C 1
ATOM 679 O O . SER A 1 94 ? -3.240 -10.957 -0.266 1.00 88.56 94 SER A O 1
ATOM 681 N N . LEU A 1 95 ? -2.863 -11.759 1.809 1.00 93.50 95 LEU A N 1
ATOM 682 C CA . LEU A 1 95 ? -1.972 -10.692 2.257 1.00 93.50 95 LEU A CA 1
ATOM 683 C C . LEU A 1 95 ? -0.541 -11.215 2.370 1.00 93.50 95 LEU A C 1
ATOM 685 O O . LEU A 1 95 ? -0.291 -12.213 3.046 1.00 93.50 95 LEU A O 1
ATOM 689 N N . VAL A 1 96 ? 0.397 -10.536 1.713 1.00 94.25 96 VAL A N 1
ATOM 690 C CA . VAL A 1 96 ? 1.824 -10.875 1.758 1.00 94.25 96 VAL A CA 1
ATOM 691 C C . VAL A 1 96 ? 2.560 -9.789 2.539 1.00 94.25 96 VAL A C 1
ATOM 693 O O . VAL A 1 96 ? 2.547 -8.639 2.102 1.00 94.25 96 VAL A O 1
ATOM 696 N N . PRO A 1 97 ? 3.199 -10.098 3.679 1.00 94.94 97 PRO A N 1
ATOM 697 C CA . PRO A 1 97 ? 3.962 -9.103 4.419 1.00 94.94 97 PRO A CA 1
ATOM 698 C C . PRO A 1 97 ? 5.143 -8.617 3.577 1.00 94.94 97 PRO A C 1
ATOM 700 O O . PRO A 1 97 ? 5.861 -9.418 2.975 1.00 94.94 97 PRO A O 1
ATOM 703 N N . ILE A 1 98 ? 5.354 -7.304 3.559 1.00 95.19 98 ILE A N 1
ATOM 704 C CA . ILE A 1 98 ? 6.470 -6.670 2.861 1.00 95.19 98 ILE A CA 1
ATOM 705 C C . ILE A 1 98 ? 7.307 -5.835 3.825 1.00 95.19 98 ILE A C 1
ATOM 707 O O . ILE A 1 98 ? 6.852 -5.329 4.851 1.00 95.19 98 ILE A O 1
ATOM 711 N N . ARG A 1 99 ? 8.577 -5.689 3.477 1.00 94.69 99 ARG A N 1
ATOM 712 C CA . ARG A 1 99 ? 9.555 -4.884 4.189 1.00 94.69 99 ARG A CA 1
ATOM 713 C C . ARG A 1 99 ? 9.479 -3.431 3.742 1.00 94.69 99 ARG A C 1
ATOM 715 O O . ARG A 1 99 ? 9.587 -3.116 2.558 1.00 94.69 99 ARG A O 1
ATOM 722 N N . MET A 1 100 ? 9.355 -2.534 4.716 1.00 92.50 100 MET A N 1
ATOM 723 C CA . MET A 1 100 ? 9.276 -1.090 4.474 1.00 92.50 100 MET A CA 1
ATOM 724 C C . MET A 1 100 ? 10.606 -0.491 3.991 1.00 92.50 100 MET A C 1
ATOM 726 O O . MET A 1 100 ? 10.606 0.552 3.342 1.00 92.50 100 MET A O 1
ATOM 730 N N . ASP A 1 101 ? 11.732 -1.128 4.316 1.00 94.25 101 ASP A N 1
ATOM 731 C CA . ASP A 1 101 ? 13.099 -0.668 4.049 1.00 94.25 101 ASP A CA 1
ATOM 732 C C . ASP A 1 101 ? 13.706 -1.225 2.750 1.00 94.25 101 ASP A C 1
ATOM 734 O O . ASP A 1 101 ? 14.854 -0.920 2.431 1.00 94.25 101 ASP A O 1
ATOM 738 N N . TRP A 1 102 ? 12.953 -2.027 1.994 1.00 94.31 102 TRP A N 1
ATOM 739 C CA . TRP A 1 102 ? 13.441 -2.711 0.795 1.00 94.31 102 TRP A CA 1
ATOM 740 C C . TRP A 1 102 ? 12.733 -2.185 -0.470 1.00 94.31 102 TRP A C 1
ATOM 742 O O . TRP A 1 102 ? 11.578 -1.758 -0.366 1.00 94.31 102 TRP A O 1
ATOM 752 N N . PRO A 1 103 ? 13.381 -2.183 -1.658 1.00 95.00 103 PRO A N 1
ATOM 753 C CA . PRO A 1 103 ? 12.757 -1.725 -2.892 1.00 95.00 103 PRO A CA 1
ATOM 754 C C . PRO A 1 103 ? 11.459 -2.465 -3.194 1.00 95.00 103 PRO A C 1
ATOM 756 O O . PRO A 1 103 ? 11.360 -3.681 -3.029 1.00 95.00 103 PRO A O 1
ATOM 759 N N . LEU A 1 104 ? 10.460 -1.725 -3.655 1.00 93.50 104 LEU A N 1
ATOM 760 C CA . LEU A 1 104 ? 9.136 -2.248 -3.975 1.00 93.50 104 LEU A CA 1
ATOM 761 C C . LEU A 1 104 ? 9.171 -3.319 -5.077 1.00 93.50 104 LEU A C 1
ATOM 763 O O . LEU A 1 104 ? 8.542 -4.370 -4.942 1.00 93.50 104 LEU A O 1
ATOM 767 N N . GLY A 1 105 ? 9.954 -3.092 -6.133 1.00 91.62 105 GLY A N 1
ATOM 768 C CA . GLY A 1 105 ? 10.067 -4.015 -7.265 1.00 91.62 105 GLY A CA 1
ATOM 769 C C . GLY A 1 105 ? 10.699 -5.357 -6.892 1.00 91.62 105 GLY A C 1
ATOM 770 O O . GLY A 1 105 ? 10.241 -6.403 -7.349 1.00 91.62 105 GLY A O 1
ATOM 771 N N . ASP A 1 106 ? 11.692 -5.349 -5.997 1.00 93.00 106 ASP A N 1
ATOM 772 C CA . ASP A 1 106 ? 12.357 -6.572 -5.524 1.00 93.00 106 ASP A CA 1
ATOM 773 C C . ASP A 1 106 ? 11.417 -7.434 -4.647 1.00 93.00 106 ASP A C 1
ATOM 775 O O . ASP A 1 106 ? 11.664 -8.625 -4.449 1.00 93.00 106 ASP A O 1
ATOM 779 N N . GLN A 1 107 ? 10.317 -6.848 -4.161 1.00 93.31 107 GLN A N 1
ATOM 780 C CA . GLN A 1 107 ? 9.277 -7.497 -3.357 1.00 93.31 107 GLN A CA 1
ATOM 781 C C . GLN A 1 107 ? 8.026 -7.865 -4.173 1.00 93.31 107 GLN A C 1
ATOM 783 O O . GLN A 1 107 ? 7.019 -8.282 -3.604 1.00 93.31 107 GLN A O 1
ATOM 788 N N . GLY A 1 108 ? 8.073 -7.704 -5.501 1.00 90.94 108 GLY A N 1
ATOM 789 C CA . GLY A 1 108 ? 6.951 -8.005 -6.392 1.00 90.94 108 GLY A CA 1
ATOM 790 C C . GLY A 1 108 ? 5.803 -6.996 -6.323 1.00 90.94 108 GLY A C 1
ATOM 791 O O . GLY A 1 108 ? 4.713 -7.284 -6.813 1.00 90.94 108 GLY A O 1
ATOM 792 N N . VAL A 1 109 ? 6.024 -5.817 -5.733 1.00 91.81 109 VAL A N 1
ATOM 793 C CA . VAL A 1 109 ? 5.037 -4.735 -5.755 1.00 91.81 109 VAL A CA 1
ATOM 794 C C . VAL A 1 109 ? 5.073 -4.068 -7.128 1.00 91.81 109 VAL A C 1
ATOM 796 O O . VAL A 1 109 ? 6.136 -3.700 -7.630 1.00 91.81 109 VAL A O 1
ATOM 799 N N . GLY A 1 110 ? 3.905 -3.909 -7.743 1.00 88.12 110 GLY A N 1
ATOM 800 C CA . GLY A 1 110 ? 3.790 -3.361 -9.087 1.00 88.12 110 GLY A CA 1
ATOM 801 C C . GLY A 1 110 ? 2.471 -2.643 -9.338 1.00 88.12 110 GLY A C 1
ATOM 802 O O . GLY A 1 110 ? 1.729 -2.283 -8.422 1.00 88.12 110 GLY A O 1
ATOM 803 N N . PHE A 1 111 ? 2.183 -2.412 -10.616 1.00 87.19 111 PHE A N 1
ATOM 804 C CA . PHE A 1 111 ? 0.973 -1.722 -11.042 1.00 87.19 111 PHE A CA 1
ATOM 805 C C . PHE A 1 111 ? -0.297 -2.459 -10.594 1.00 87.19 111 PHE A C 1
ATOM 807 O O . PHE A 1 111 ? -0.427 -3.665 -10.786 1.00 87.19 111 PHE A O 1
ATOM 814 N N . GLY A 1 112 ? -1.259 -1.711 -10.044 1.00 83.44 112 GLY A N 1
ATOM 815 C CA . GLY A 1 112 ? -2.551 -2.255 -9.614 1.00 83.44 112 GLY A CA 1
ATOM 816 C C . GLY A 1 112 ? -2.522 -2.942 -8.248 1.00 83.44 112 GLY A C 1
ATOM 817 O O . GLY A 1 112 ? -3.568 -3.367 -7.763 1.00 83.44 112 GLY A O 1
ATOM 818 N N . CYS A 1 113 ? -1.357 -3.011 -7.602 1.00 89.75 113 CYS A N 1
ATOM 819 C CA . CYS A 1 113 ? -1.239 -3.497 -6.240 1.00 89.75 113 CYS A CA 1
ATOM 820 C C . CYS A 1 113 ? -1.855 -2.522 -5.230 1.00 89.75 113 CYS A C 1
ATOM 822 O O . CYS A 1 113 ? -1.843 -1.297 -5.400 1.00 89.75 113 CYS A O 1
ATOM 824 N N . ALA A 1 114 ? -2.331 -3.083 -4.122 1.00 93.44 114 ALA A N 1
ATOM 825 C CA . ALA A 1 114 ? -2.774 -2.314 -2.976 1.00 93.44 114 ALA A CA 1
ATOM 826 C C . ALA A 1 114 ? -1.945 -2.669 -1.741 1.00 93.44 114 ALA A C 1
ATOM 828 O O . ALA A 1 114 ? -1.639 -3.830 -1.490 1.00 93.44 114 ALA A O 1
ATOM 829 N N . LEU A 1 115 ? -1.602 -1.649 -0.967 1.00 94.50 115 LEU A N 1
ATOM 830 C CA . LEU A 1 115 ? -0.870 -1.759 0.284 1.00 94.50 115 LEU A CA 1
ATOM 831 C C . LEU A 1 115 ? -1.839 -1.606 1.447 1.00 94.50 115 LEU A C 1
ATOM 833 O O . LEU A 1 115 ? -2.666 -0.691 1.448 1.00 94.50 115 LEU A O 1
ATOM 837 N N . ILE A 1 116 ? -1.711 -2.475 2.438 1.00 93.25 116 ILE A N 1
ATOM 838 C CA . ILE A 1 116 ? -2.411 -2.385 3.715 1.00 93.25 116 ILE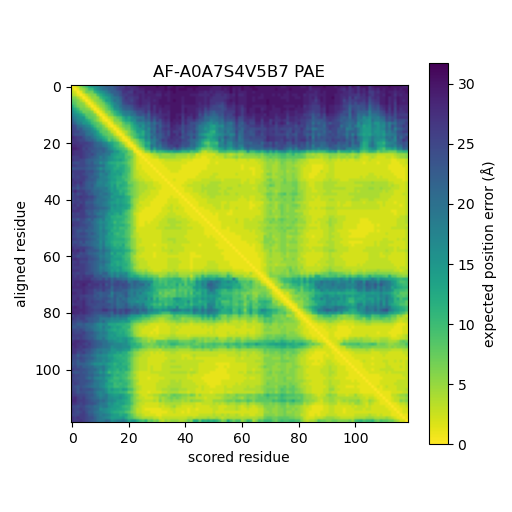 A CA 1
ATOM 839 C C . ILE A 1 116 ? -1.363 -2.091 4.780 1.00 93.25 116 ILE A C 1
ATOM 841 O O . ILE A 1 116 ? -0.376 -2.813 4.895 1.00 93.25 116 ILE A O 1
ATOM 845 N N . LEU A 1 117 ? -1.547 -0.992 5.502 1.00 91.31 117 LEU A N 1
ATOM 846 C CA . LEU A 1 117 ? -0.720 -0.605 6.637 1.00 91.31 117 LEU A CA 1
ATOM 847 C C . LEU A 1 117 ? -1.450 -0.940 7.929 1.00 91.31 117 LEU A C 1
ATOM 849 O O . LEU A 1 117 ? -2.649 -0.677 8.022 1.00 91.31 117 LEU A O 1
ATOM 853 N N . GLU A 1 118 ? -0.721 -1.473 8.902 1.00 88.00 118 GLU A N 1
ATOM 854 C CA . GLU A 1 118 ? -1.263 -1.862 10.207 1.00 88.00 118 GLU A CA 1
ATOM 855 C C . GLU A 1 118 ? -0.275 -1.504 11.323 1.00 88.00 118 GLU A C 1
ATOM 857 O O . GLU A 1 118 ? 0.950 -1.519 11.113 1.00 88.00 118 GLU A O 1
ATOM 862 N N . ASP A 1 119 ? -0.828 -1.212 12.498 1.00 82.06 119 ASP A N 1
ATOM 863 C CA . ASP A 1 119 ? -0.118 -0.984 13.759 1.00 82.06 119 ASP A CA 1
ATOM 864 C C . ASP A 1 119 ? -0.158 -2.172 14.737 1.00 82.06 119 ASP A C 1
ATOM 866 O O . ASP A 1 119 ? -1.079 -3.025 14.666 1.00 82.06 119 ASP A O 1
#

Organism: NCBI:txid311494

Nearest PDB structures (foldseek):
  5c6d-assembly1_A  TM=8.348E-01  e=1.349E-04  Homo sapiens
  4yoc-assembly1_C  TM=8.180E-01  e=9.816E-05  Homo sapiens
  5c6d-assembly2_B  TM=8.341E-01  e=1.532E-04  Homo sapiens
  5gg4-assembly2_C  TM=8.106E-01  e=1.976E-04  Homo sapiens
  5gg4-assembly1_A  TM=8.111E-01  e=2.244E-04  Homo sapiens

Secondary structure (DSSP, 8-state):
------------------TT--S--EEEEEEEEETTTTEEEEEEEEEE-TT-BGGGGHHHHHHHHHHSTT----GGGGSTT---EEEEE-STT-EEEE-TTSBTGGGT--TT-EEEEE-